Protein AF-A0A958PQS9-F1 (afdb_monomer_lite)

Structure (mmCIF, N/CA/C/O backbone):
data_AF-A0A958PQS9-F1
#
_entry.id   AF-A0A958PQS9-F1
#
loop_
_atom_site.group_PDB
_atom_site.id
_atom_site.type_symbol
_atom_site.label_atom_id
_atom_site.label_alt_id
_atom_site.label_comp_id
_atom_site.label_asym_id
_atom_site.label_entity_id
_atom_site.label_seq_id
_atom_site.pdbx_PDB_ins_code
_atom_site.Cartn_x
_atom_site.Cartn_y
_atom_site.Cartn_z
_atom_site.occupancy
_atom_site.B_iso_or_equiv
_atom_site.auth_seq_id
_atom_site.auth_c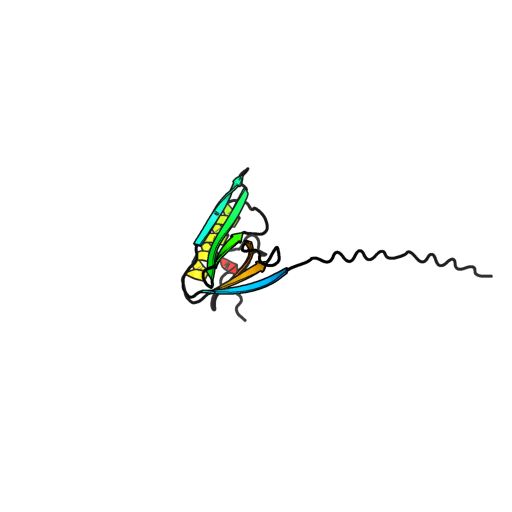omp_id
_atom_site.auth_asym_id
_atom_site.auth_atom_id
_atom_site.pdbx_PDB_model_num
ATOM 1 N N . MET A 1 1 ? 45.100 53.240 1.417 1.00 41.62 1 MET A N 1
ATOM 2 C CA . MET A 1 1 ? 43.710 53.388 0.930 1.00 41.62 1 MET A CA 1
ATOM 3 C C . MET A 1 1 ? 43.207 52.003 0.549 1.00 41.62 1 MET A C 1
ATOM 5 O O . MET A 1 1 ? 43.802 51.384 -0.322 1.00 41.62 1 MET A O 1
ATOM 9 N N . LYS A 1 2 ? 42.235 51.459 1.291 1.00 36.97 2 LYS A N 1
ATOM 10 C CA . LYS A 1 2 ? 41.740 50.081 1.140 1.00 36.97 2 LYS A CA 1
ATOM 11 C C . LYS A 1 2 ? 40.441 50.108 0.329 1.00 36.97 2 LYS A C 1
ATOM 13 O O . LYS A 1 2 ? 39.460 50.663 0.806 1.00 36.97 2 LYS A O 1
ATOM 18 N N . ASN A 1 3 ? 40.444 49.517 -0.864 1.00 44.41 3 ASN A N 1
ATOM 19 C CA . ASN A 1 3 ? 39.251 49.356 -1.696 1.00 44.41 3 ASN A CA 1
ATOM 20 C C . ASN A 1 3 ? 38.746 47.916 -1.564 1.00 44.41 3 ASN A C 1
ATOM 22 O O . ASN A 1 3 ? 39.302 47.006 -2.174 1.00 44.41 3 ASN A O 1
ATOM 26 N N . TYR A 1 4 ? 37.698 47.710 -0.770 1.00 52.47 4 TYR A N 1
ATOM 27 C CA . TYR A 1 4 ? 36.979 46.440 -0.718 1.00 52.47 4 TYR A CA 1
ATOM 28 C C . TYR A 1 4 ? 35.869 46.469 -1.771 1.00 52.47 4 TYR A C 1
ATOM 30 O O . TYR A 1 4 ? 34.903 47.219 -1.647 1.00 52.47 4 TYR A O 1
ATOM 38 N N . ARG A 1 5 ? 36.013 45.669 -2.831 1.00 45.59 5 ARG A N 1
ATOM 39 C CA . ARG A 1 5 ? 34.916 45.367 -3.756 1.00 45.59 5 ARG A CA 1
ATOM 40 C C . ARG A 1 5 ? 34.082 44.248 -3.138 1.00 45.59 5 ARG A C 1
ATOM 42 O O . ARG A 1 5 ? 34.511 43.100 -3.127 1.00 45.59 5 ARG A O 1
ATOM 49 N N . ILE A 1 6 ? 32.913 44.591 -2.607 1.00 55.41 6 ILE A N 1
ATOM 50 C CA . ILE A 1 6 ? 31.894 43.617 -2.208 1.00 55.41 6 ILE A CA 1
ATOM 51 C C . ILE A 1 6 ? 31.165 43.205 -3.487 1.00 55.41 6 ILE A C 1
ATOM 53 O O . ILE A 1 6 ? 30.393 43.979 -4.047 1.00 55.41 6 ILE A O 1
ATOM 57 N N . ILE A 1 7 ? 31.445 41.998 -3.973 1.00 57.06 7 ILE A N 1
ATOM 58 C CA . ILE A 1 7 ? 30.607 41.339 -4.974 1.00 57.06 7 ILE A CA 1
ATOM 59 C C . ILE A 1 7 ? 29.484 40.666 -4.188 1.00 57.06 7 ILE A C 1
ATOM 61 O O . ILE A 1 7 ? 29.682 39.626 -3.563 1.00 57.06 7 ILE A O 1
ATOM 65 N N . LEU A 1 8 ? 28.319 41.309 -4.169 1.00 50.38 8 LEU A N 1
ATOM 66 C CA . LEU A 1 8 ? 27.079 40.724 -3.672 1.00 50.38 8 LEU A CA 1
ATOM 67 C C . LEU A 1 8 ? 26.616 39.698 -4.711 1.00 50.38 8 LEU A C 1
ATOM 69 O O . LEU A 1 8 ? 26.009 40.044 -5.724 1.00 50.38 8 LEU A O 1
ATOM 73 N N . LEU A 1 9 ? 26.977 38.434 -4.493 1.00 46.56 9 LEU A N 1
ATOM 74 C CA . LEU A 1 9 ? 26.450 37.329 -5.278 1.00 46.56 9 LEU A CA 1
ATOM 75 C C . LEU A 1 9 ? 24.985 37.138 -4.864 1.00 46.56 9 LEU A C 1
ATOM 77 O O . LEU A 1 9 ? 24.696 36.735 -3.738 1.00 46.56 9 LEU A O 1
ATOM 81 N N . PHE A 1 10 ? 24.065 37.484 -5.762 1.00 45.53 10 PHE A N 1
ATOM 82 C CA . PHE A 1 10 ? 22.642 37.206 -5.611 1.00 45.53 10 PHE A CA 1
ATOM 83 C C . PHE A 1 10 ? 22.440 35.691 -5.465 1.00 45.53 10 PHE A C 1
ATOM 85 O O . PHE A 1 10 ? 22.547 34.940 -6.433 1.00 45.53 10 PHE A O 1
ATOM 92 N N . LEU A 1 11 ? 22.147 35.245 -4.244 1.00 46.16 11 LEU A N 1
ATOM 93 C CA . LEU A 1 11 ? 21.606 33.919 -3.970 1.00 46.16 11 LEU A CA 1
ATOM 94 C C . LEU A 1 11 ? 20.186 33.869 -4.546 1.00 46.16 11 LEU A C 1
ATOM 96 O O . LEU A 1 11 ? 19.220 34.253 -3.890 1.00 46.16 11 LEU A O 1
ATOM 100 N N . PHE A 1 12 ? 20.064 33.413 -5.792 1.00 51.34 12 PHE A N 1
ATOM 101 C CA . PHE A 1 12 ? 18.800 32.925 -6.335 1.00 51.34 12 PHE A CA 1
ATOM 102 C C . PHE A 1 12 ? 18.413 31.663 -5.556 1.00 51.34 12 PHE A C 1
ATOM 104 O O . PHE A 1 12 ? 18.764 30.542 -5.922 1.00 51.34 12 PHE A O 1
ATOM 111 N N . VAL A 1 13 ? 17.709 31.855 -4.442 1.00 52.75 13 VAL A N 1
ATOM 112 C CA . VAL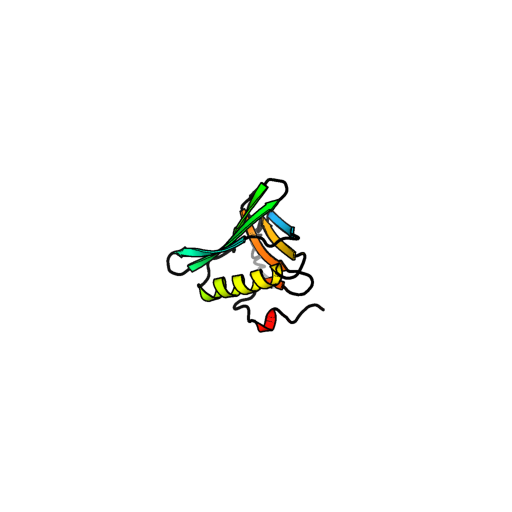 A 1 13 ? 16.975 30.789 -3.764 1.00 52.75 13 VAL A CA 1
ATOM 113 C C . VAL A 1 13 ? 15.780 30.470 -4.655 1.00 52.75 13 VAL A C 1
ATOM 115 O O . VAL A 1 13 ? 14.7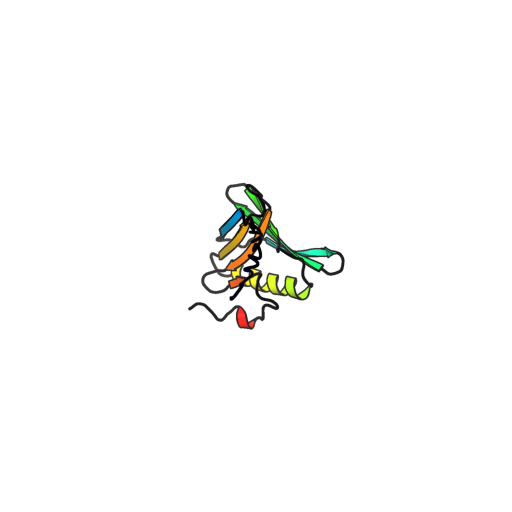23 31.090 -4.558 1.00 52.75 13 VAL A O 1
ATOM 118 N N . PHE A 1 14 ? 15.966 29.534 -5.584 1.00 49.41 14 PHE A N 1
ATOM 119 C CA . PHE A 1 14 ? 14.845 28.870 -6.234 1.00 49.41 14 PHE A CA 1
ATOM 120 C C . PHE A 1 14 ? 14.128 28.042 -5.167 1.00 49.41 14 PHE A C 1
ATOM 122 O O . PHE A 1 14 ? 14.487 26.899 -4.891 1.00 49.41 14 PHE A O 1
ATOM 129 N N . SER A 1 15 ? 13.124 28.647 -4.537 1.00 42.19 15 SER A N 1
ATOM 130 C CA . SER A 1 15 ? 12.136 27.946 -3.728 1.00 42.19 15 SER A CA 1
ATOM 131 C C . SER A 1 15 ? 11.328 27.039 -4.653 1.00 42.19 15 SER A C 1
ATOM 133 O O . SER A 1 15 ? 10.308 27.451 -5.204 1.00 42.19 15 SER A O 1
ATOM 135 N N . ILE A 1 16 ? 11.795 25.809 -4.866 1.00 56.78 16 ILE A N 1
ATOM 136 C CA . ILE A 1 16 ? 10.974 24.760 -5.468 1.00 56.78 16 ILE A CA 1
ATOM 137 C C . ILE A 1 16 ? 9.883 24.447 -4.441 1.00 56.78 16 ILE A C 1
ATOM 139 O O . ILE A 1 16 ? 10.112 23.732 -3.467 1.00 56.78 16 ILE A O 1
ATOM 143 N N . GLN A 1 17 ? 8.707 25.046 -4.619 1.00 46.31 17 GLN A N 1
ATOM 144 C CA . GLN A 1 17 ? 7.507 24.671 -3.882 1.00 46.31 17 GLN A CA 1
ATOM 145 C C . GLN A 1 17 ? 7.103 23.270 -4.349 1.00 46.31 17 GLN A C 1
ATOM 147 O O . GLN A 1 17 ? 6.488 23.099 -5.399 1.00 46.31 17 GLN A O 1
ATOM 152 N N . ALA A 1 18 ? 7.501 22.251 -3.589 1.00 46.78 18 ALA A N 1
ATOM 153 C CA . ALA A 1 18 ? 6.921 20.924 -3.705 1.00 46.78 18 ALA A CA 1
ATOM 154 C C . ALA A 1 18 ? 5.473 21.018 -3.207 1.00 46.78 18 ALA A C 1
ATOM 156 O O . ALA A 1 18 ? 5.220 21.085 -2.006 1.00 46.78 18 ALA A O 1
ATOM 157 N N . ASN A 1 19 ? 4.526 21.090 -4.141 1.00 41.88 19 ASN A N 1
ATOM 158 C CA . ASN A 1 19 ? 3.099 21.039 -3.845 1.00 41.88 19 ASN A CA 1
ATOM 159 C C . ASN A 1 19 ? 2.721 19.604 -3.449 1.00 41.88 19 ASN A C 1
ATOM 161 O O . ASN A 1 19 ? 2.157 18.872 -4.253 1.00 41.88 19 ASN A O 1
ATOM 165 N N . ALA A 1 20 ? 3.052 19.189 -2.226 1.00 46.53 20 ALA A N 1
ATOM 166 C CA . ALA A 1 20 ? 2.401 18.035 -1.617 1.00 46.53 20 ALA A CA 1
ATOM 167 C C . ALA A 1 20 ? 0.959 18.454 -1.297 1.00 46.53 20 ALA A C 1
ATOM 169 O O . ALA A 1 20 ? 0.732 19.315 -0.446 1.00 46.53 20 ALA A O 1
ATOM 170 N N . VAL A 1 21 ? -0.018 17.902 -2.022 1.00 58.41 21 VAL A N 1
ATOM 171 C CA . VAL A 1 21 ? -1.434 18.313 -1.932 1.00 58.41 21 VAL A CA 1
ATOM 172 C C . VAL A 1 21 ? -2.116 17.782 -0.654 1.00 58.41 21 VAL A C 1
ATOM 174 O O . VAL A 1 21 ? -3.243 18.161 -0.340 1.00 58.41 21 VAL A O 1
ATOM 177 N N . GLY A 1 22 ? -1.400 17.013 0.166 1.00 78.25 22 GLY A N 1
ATOM 178 C CA . GLY A 1 22 ? -1.779 16.660 1.533 1.00 78.25 22 GLY A CA 1
ATOM 179 C C . GLY A 1 22 ? -1.607 15.171 1.801 1.00 78.25 22 GLY A C 1
ATOM 180 O O . GLY A 1 22 ? -1.841 14.343 0.920 1.00 78.25 22 GLY A O 1
ATOM 181 N N . VAL A 1 23 ? -1.197 14.847 3.026 1.00 87.75 23 VAL A N 1
ATOM 182 C CA . VAL A 1 23 ? -1.144 13.477 3.548 1.00 87.75 23 VAL A CA 1
ATOM 183 C C . VAL A 1 23 ? -2.469 13.181 4.249 1.00 87.75 23 VAL A C 1
ATOM 185 O O . VAL A 1 23 ? -2.964 14.019 5.005 1.00 87.75 23 VAL A O 1
ATOM 188 N N . ILE A 1 24 ? -3.064 12.026 3.961 1.00 90.56 24 ILE A N 1
ATOM 189 C CA . ILE A 1 24 ? -4.363 11.601 4.488 1.00 90.56 24 ILE A CA 1
ATOM 190 C C . ILE A 1 24 ? -4.245 10.180 5.031 1.00 90.56 24 ILE A C 1
ATOM 192 O O . ILE A 1 24 ? -3.678 9.312 4.367 1.00 90.56 24 ILE A O 1
ATOM 196 N N . ASP A 1 25 ? -4.869 9.942 6.183 1.00 94.06 25 ASP A N 1
ATOM 197 C CA . ASP A 1 25 ? -5.044 8.612 6.758 1.00 94.06 25 ASP A CA 1
ATOM 198 C C . ASP A 1 25 ? -6.450 8.066 6.494 1.00 94.06 25 ASP A C 1
ATOM 200 O O . ASP A 1 25 ? -7.463 8.713 6.780 1.00 94.06 25 ASP A O 1
ATOM 204 N N . TYR A 1 26 ? -6.512 6.836 5.989 1.00 94.19 26 TYR A N 1
ATOM 205 C CA . TYR A 1 26 ? -7.740 6.055 5.872 1.00 94.19 26 TYR A CA 1
ATOM 206 C C . TYR A 1 26 ? -7.639 4.816 6.750 1.00 94.19 26 TYR A C 1
ATOM 208 O O . TYR A 1 26 ? -6.745 3.999 6.551 1.00 94.19 26 TYR A O 1
ATOM 216 N N . CYS A 1 27 ? -8.568 4.656 7.690 1.00 94.88 27 CYS A N 1
ATOM 217 C CA . CYS A 1 27 ? -8.593 3.508 8.592 1.00 94.88 27 CYS A CA 1
ATOM 218 C C . CYS A 1 27 ? -9.741 2.557 8.254 1.00 94.88 27 CYS A C 1
ATOM 220 O O . CYS A 1 27 ? -10.854 2.983 7.936 1.00 94.88 27 CYS A O 1
ATOM 222 N N . PHE A 1 28 ? -9.456 1.263 8.338 1.00 94.88 28 PHE A N 1
ATOM 223 C CA . PHE A 1 28 ? -10.336 0.185 7.920 1.00 94.88 28 PHE A CA 1
ATOM 224 C C . PHE A 1 28 ? -10.374 -0.903 8.982 1.00 94.88 28 PHE A C 1
ATOM 226 O O . PHE A 1 28 ? -9.363 -1.215 9.603 1.00 94.88 28 PHE A O 1
ATOM 233 N N . ASN A 1 29 ? -11.537 -1.533 9.109 1.00 92.69 29 ASN A N 1
ATOM 234 C CA . ASN A 1 29 ? -11.755 -2.721 9.936 1.00 92.69 29 ASN A CA 1
ATOM 235 C C . ASN A 1 29 ? -11.840 -4.013 9.105 1.00 92.69 29 ASN A C 1
ATOM 237 O O . ASN A 1 29 ? -12.217 -5.073 9.606 1.00 92.69 29 ASN A O 1
ATOM 241 N N . LYS A 1 30 ? -11.550 -3.919 7.801 1.00 90.25 30 LYS A N 1
ATOM 242 C CA . LYS A 1 30 ? -11.520 -5.041 6.862 1.00 90.25 30 LYS A CA 1
ATOM 243 C C . LYS A 1 30 ? -10.348 -4.871 5.899 1.00 90.25 30 LYS A C 1
ATOM 245 O O . LYS A 1 30 ? -10.126 -3.746 5.448 1.00 90.25 30 LYS A O 1
ATOM 250 N N . PRO A 1 31 ? -9.632 -5.957 5.553 1.00 91.69 31 PRO A N 1
ATOM 251 C CA . PRO A 1 31 ? -8.550 -5.904 4.580 1.00 91.69 31 PRO A CA 1
ATOM 252 C C . PRO A 1 31 ? -9.014 -5.306 3.254 1.00 91.69 31 PRO A C 1
ATOM 254 O O . PRO A 1 31 ? -10.107 -5.618 2.776 1.00 91.69 31 PRO A O 1
ATOM 257 N N . ILE A 1 32 ? -8.153 -4.491 2.651 1.00 92.69 32 ILE A N 1
ATOM 258 C CA . ILE A 1 32 ? -8.349 -3.998 1.292 1.00 92.69 32 ILE A CA 1
ATOM 259 C C . ILE A 1 32 ? -7.419 -4.730 0.330 1.00 92.69 32 ILE A C 1
ATOM 261 O O . ILE A 1 32 ? -6.518 -5.471 0.731 1.00 92.69 32 ILE A O 1
ATOM 265 N N . HIS A 1 33 ? -7.665 -4.541 -0.957 1.00 92.31 33 HIS A N 1
ATOM 266 C CA . HIS A 1 33 ? -6.927 -5.238 -1.989 1.00 92.31 33 HIS A CA 1
ATOM 267 C C . HIS A 1 33 ? -5.651 -4.477 -2.368 1.00 92.31 33 HIS A C 1
ATOM 269 O O . HIS A 1 33 ? -5.704 -3.277 -2.642 1.00 92.31 33 HIS A O 1
ATOM 275 N N . PHE A 1 34 ? -4.539 -5.211 -2.396 1.00 94.75 34 PHE A N 1
ATOM 276 C CA . PHE A 1 34 ? -3.242 -4.798 -2.921 1.00 94.75 34 PHE A CA 1
ATOM 277 C C . PHE A 1 34 ? -2.673 -5.920 -3.785 1.00 94.75 34 PHE A C 1
ATOM 279 O O . PHE A 1 34 ? -2.808 -7.087 -3.405 1.00 94.75 34 PHE A O 1
ATOM 286 N N . ASP A 1 35 ? -1.986 -5.551 -4.861 1.00 95.69 35 ASP A N 1
ATOM 287 C CA . ASP A 1 35 ? -1.334 -6.442 -5.814 1.00 95.69 35 ASP A CA 1
ATOM 288 C C . ASP A 1 35 ? -0.004 -5.863 -6.311 1.00 95.69 35 ASP A C 1
ATOM 290 O O . ASP A 1 35 ? 0.250 -4.658 -6.258 1.00 95.69 35 ASP A O 1
ATOM 294 N N . CYS A 1 36 ? 0.836 -6.759 -6.824 1.00 94.44 36 CYS A N 1
ATOM 295 C CA . CYS A 1 36 ? 2.022 -6.406 -7.590 1.00 94.44 36 CYS A CA 1
ATOM 296 C C . CYS A 1 36 ? 1.705 -6.471 -9.078 1.00 94.44 36 CYS A C 1
ATOM 298 O O . CYS A 1 36 ? 1.447 -7.548 -9.612 1.00 94.44 36 CYS A O 1
ATOM 300 N N . VAL A 1 37 ? 1.733 -5.319 -9.740 1.00 94.56 37 VAL A N 1
ATOM 301 C CA . VAL A 1 37 ? 1.357 -5.168 -11.148 1.00 94.56 37 VAL A CA 1
ATOM 302 C C . VAL A 1 37 ? 2.606 -4.888 -11.975 1.00 94.56 37 VAL A C 1
ATOM 304 O O . VAL A 1 37 ? 3.313 -3.922 -11.701 1.00 94.56 37 VAL A O 1
ATOM 307 N N . ASP A 1 38 ? 2.886 -5.712 -12.987 1.00 93.06 38 ASP A N 1
ATOM 308 C CA . ASP A 1 38 ? 3.992 -5.482 -13.928 1.00 93.06 38 ASP A CA 1
ATOM 309 C C . ASP A 1 38 ? 3.704 -4.244 -14.802 1.00 93.06 38 ASP A C 1
ATOM 311 O O . ASP A 1 38 ? 2.696 -4.183 -15.508 1.00 93.06 38 ASP A O 1
ATOM 315 N N . GLN A 1 39 ? 4.594 -3.252 -14.731 1.00 83.50 39 GLN A N 1
ATOM 316 C CA . GLN A 1 39 ? 4.537 -1.969 -15.441 1.00 83.50 39 GLN A CA 1
ATOM 317 C C . GLN A 1 39 ? 5.470 -1.928 -16.667 1.00 83.50 39 GLN A C 1
ATOM 319 O O . GLN A 1 39 ? 5.651 -0.856 -17.241 1.00 83.50 39 GLN A O 1
ATOM 324 N N . MET A 1 40 ? 6.028 -3.077 -17.085 1.00 80.69 40 MET A N 1
ATOM 325 C CA . MET A 1 40 ? 7.001 -3.315 -18.168 1.00 80.69 40 MET A CA 1
ATOM 326 C C . MET A 1 40 ? 8.470 -3.419 -17.715 1.00 80.69 40 MET A C 1
ATOM 328 O O . MET A 1 40 ? 8.956 -2.712 -16.828 1.00 80.69 40 MET A O 1
ATOM 332 N N . ASN A 1 41 ? 9.220 -4.275 -18.423 1.00 83.00 41 ASN A N 1
ATOM 333 C CA . ASN A 1 41 ? 10.655 -4.537 -18.237 1.00 83.00 41 ASN A CA 1
ATOM 334 C C . ASN A 1 41 ? 11.027 -5.089 -16.849 1.00 83.00 41 ASN A C 1
ATOM 336 O O . ASN A 1 41 ? 12.102 -4.781 -16.334 1.00 83.00 41 ASN A O 1
ATOM 340 N N . GLY A 1 42 ? 10.148 -5.893 -16.241 1.00 81.81 42 GLY A N 1
ATOM 341 C CA . GLY A 1 42 ? 10.391 -6.481 -14.919 1.00 81.81 42 GLY A CA 1
ATOM 342 C C . GLY A 1 42 ? 10.328 -5.465 -13.777 1.00 81.81 42 GLY A C 1
ATOM 343 O O . GLY A 1 42 ? 10.822 -5.745 -12.684 1.00 81.81 42 GLY A O 1
ATOM 344 N N . ASN A 1 43 ? 9.738 -4.292 -14.027 1.00 90.75 43 ASN A N 1
ATOM 345 C CA . ASN A 1 43 ? 9.423 -3.319 -12.994 1.00 90.75 43 ASN A CA 1
ATOM 346 C C . ASN A 1 43 ? 7.961 -3.469 -12.584 1.00 90.75 43 ASN A C 1
ATOM 348 O O . ASN A 1 43 ? 7.067 -3.489 -13.422 1.00 90.75 43 ASN A O 1
ATOM 352 N N . TYR A 1 44 ? 7.725 -3.512 -11.284 1.00 92.88 44 TYR A N 1
ATOM 353 C CA . TYR A 1 44 ? 6.426 -3.725 -10.677 1.00 92.88 44 TYR A CA 1
ATOM 354 C C . TYR A 1 44 ? 5.977 -2.467 -9.941 1.00 92.88 44 TYR A C 1
ATOM 356 O O . TYR A 1 44 ? 6.790 -1.766 -9.333 1.00 92.88 44 TYR A O 1
ATOM 364 N N . SER A 1 45 ? 4.676 -2.205 -9.962 1.00 92.06 45 SER A N 1
ATOM 365 C CA . SER A 1 45 ? 4.014 -1.271 -9.058 1.00 92.06 45 SER A CA 1
ATOM 366 C C . SER A 1 45 ? 3.292 -2.039 -7.960 1.00 92.06 45 SER A C 1
ATOM 368 O O . 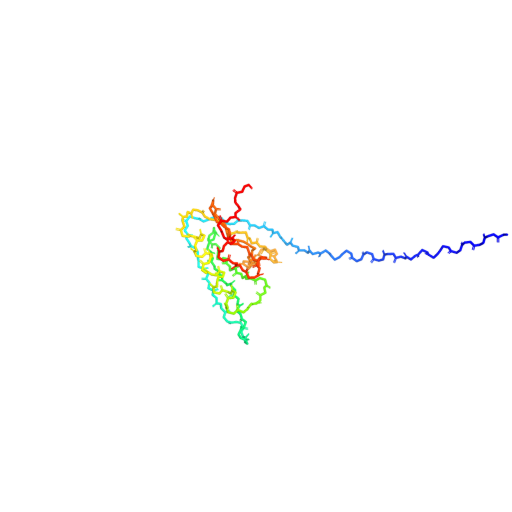SER A 1 45 ? 2.755 -3.121 -8.199 1.00 92.06 45 SER A O 1
ATOM 370 N N . LEU A 1 46 ? 3.279 -1.464 -6.761 1.00 94.44 46 LEU A N 1
ATOM 371 C CA . LEU A 1 46 ? 2.413 -1.903 -5.677 1.00 94.44 46 LEU A CA 1
ATOM 372 C C . LEU A 1 46 ? 1.118 -1.097 -5.767 1.00 94.44 46 LEU A C 1
ATOM 374 O O . LEU A 1 46 ? 1.085 0.069 -5.366 1.00 94.44 46 LEU A O 1
ATOM 378 N N . ASP A 1 47 ? 0.076 -1.730 -6.290 1.00 95.56 47 ASP A N 1
ATOM 379 C CA . ASP A 1 47 ? -1.206 -1.092 -6.567 1.00 95.56 47 ASP A CA 1
ATOM 380 C C . ASP A 1 47 ? -2.283 -1.638 -5.636 1.00 95.56 47 ASP A C 1
ATOM 382 O O . ASP A 1 47 ? -2.241 -2.790 -5.213 1.00 95.56 47 ASP A O 1
ATOM 386 N N . GLY A 1 48 ? -3.272 -0.816 -5.306 1.00 95.56 48 GLY A N 1
ATOM 387 C CA . GLY A 1 48 ? -4.395 -1.214 -4.472 1.00 95.56 48 GLY A CA 1
ATOM 388 C C . GLY A 1 48 ? -5.627 -0.359 -4.703 1.00 95.56 48 GLY A C 1
ATOM 389 O O . GLY A 1 48 ? -5.599 0.650 -5.412 1.00 95.56 48 GLY A O 1
ATOM 390 N N . SER A 1 49 ? -6.745 -0.758 -4.104 1.00 95.62 49 SER A N 1
ATOM 391 C CA . SER A 1 49 ? -7.971 0.039 -4.162 1.00 95.62 49 SER A CA 1
ATOM 392 C C . SER A 1 49 ? -8.879 -0.193 -2.964 1.00 95.62 49 SER A C 1
ATOM 394 O O . SER A 1 49 ? -8.884 -1.264 -2.352 1.00 95.62 49 SER A O 1
ATOM 396 N N . PHE A 1 50 ? -9.656 0.834 -2.625 1.00 94.81 50 PHE A N 1
ATOM 397 C CA . PHE A 1 50 ? -10.636 0.778 -1.547 1.00 94.81 50 PHE A CA 1
ATOM 398 C C . PHE A 1 50 ? -11.795 1.744 -1.791 1.00 94.81 50 PHE A C 1
ATOM 400 O O . PHE A 1 50 ? -11.665 2.735 -2.511 1.00 94.81 50 PHE A O 1
ATOM 407 N N . PHE A 1 51 ? -12.929 1.472 -1.147 1.00 92.56 51 PHE A N 1
ATOM 408 C CA . PHE A 1 51 ? -14.063 2.390 -1.105 1.00 92.56 51 PHE A CA 1
ATOM 409 C C . PHE A 1 51 ? -14.050 3.204 0.189 1.00 92.56 51 PHE A C 1
ATOM 411 O O . PHE A 1 51 ? -13.886 2.653 1.276 1.00 92.56 51 PHE A O 1
ATOM 418 N N . SER A 1 52 ? -14.279 4.511 0.078 1.00 89.69 52 SER A N 1
ATOM 419 C CA . SER A 1 52 ? -14.555 5.393 1.213 1.00 89.69 52 SER A CA 1
ATOM 420 C C . SER A 1 52 ? -15.662 6.366 0.832 1.00 89.69 52 SER A C 1
ATOM 422 O O . SER A 1 52 ? -15.557 7.044 -0.187 1.00 89.69 52 SER A O 1
ATOM 424 N N . ARG A 1 53 ? -16.740 6.415 1.629 1.00 89.31 53 ARG A N 1
ATOM 425 C CA . ARG A 1 53 ? -17.926 7.262 1.376 1.00 89.31 53 ARG A CA 1
ATOM 426 C C . ARG A 1 53 ? -18.447 7.139 -0.068 1.00 89.31 53 ARG A C 1
ATOM 428 O O . ARG A 1 53 ? -18.633 8.144 -0.745 1.00 89.31 53 ARG A O 1
ATOM 435 N N . ASP A 1 54 ? -18.599 5.903 -0.546 1.00 91.19 54 ASP A N 1
ATOM 436 C CA . ASP A 1 54 ? -19.051 5.562 -1.909 1.00 91.19 54 ASP A CA 1
ATOM 437 C C . ASP A 1 54 ? -18.136 6.037 -3.055 1.00 91.19 54 ASP A C 1
ATOM 439 O O . ASP A 1 54 ? -18.504 5.992 -4.229 1.00 91.19 54 ASP A O 1
ATOM 443 N N . ILE A 1 55 ? -16.906 6.448 -2.741 1.00 91.44 55 ILE A N 1
ATOM 444 C CA . ILE A 1 55 ? -15.884 6.810 -3.722 1.00 91.44 55 ILE A CA 1
ATOM 445 C C . ILE A 1 55 ? -14.840 5.696 -3.772 1.00 91.44 55 ILE A C 1
ATOM 447 O O . ILE A 1 55 ? -14.258 5.334 -2.749 1.00 91.44 55 ILE A O 1
ATOM 451 N N . LEU A 1 56 ? -14.593 5.167 -4.973 1.00 94.25 56 LEU A N 1
ATOM 452 C CA . LEU A 1 56 ? -13.473 4.266 -5.240 1.00 94.25 56 LEU A CA 1
ATOM 453 C C . LEU A 1 56 ? -12.179 5.076 -5.353 1.00 94.25 56 LEU A C 1
ATOM 455 O O . LEU A 1 56 ? -12.059 5.931 -6.235 1.00 94.25 56 LEU A O 1
ATOM 459 N N . TYR A 1 57 ? -11.224 4.769 -4.484 1.00 94.25 57 TYR A N 1
ATOM 460 C CA . TYR A 1 57 ? -9.860 5.273 -4.536 1.00 94.25 57 TYR A CA 1
ATOM 461 C C . TYR A 1 57 ? -8.929 4.188 -5.067 1.00 94.25 57 TYR A C 1
ATOM 463 O O . TYR A 1 57 ? -9.052 3.015 -4.710 1.00 94.25 57 TYR A O 1
ATOM 471 N N . THR A 1 58 ? -7.980 4.598 -5.899 1.00 95.44 58 THR A N 1
ATOM 472 C CA . THR A 1 58 ? -6.857 3.767 -6.342 1.00 95.44 58 THR A CA 1
ATOM 473 C C . THR A 1 58 ? -5.599 4.255 -5.651 1.00 95.44 58 THR A C 1
ATOM 475 O O . THR A 1 58 ? -5.357 5.461 -5.609 1.00 95.44 58 THR A O 1
ATOM 478 N N . ILE A 1 59 ? -4.798 3.334 -5.145 1.00 94.50 59 ILE A N 1
ATOM 479 C CA . ILE A 1 59 ? -3.518 3.624 -4.520 1.00 94.50 59 ILE A CA 1
ATOM 480 C C . ILE A 1 59 ? -2.414 3.012 -5.379 1.00 94.50 59 ILE A C 1
ATOM 482 O O . ILE A 1 59 ? -2.566 1.883 -5.837 1.00 94.50 59 ILE A O 1
ATOM 486 N N . SER A 1 60 ? -1.310 3.727 -5.556 1.00 92.88 60 SER A N 1
ATOM 487 C CA . SER A 1 60 ? -0.087 3.212 -6.170 1.00 92.88 60 SER A CA 1
ATOM 488 C C . SER A 1 60 ? 1.143 3.604 -5.353 1.00 92.88 60 SER A C 1
ATOM 490 O O . SER A 1 60 ? 1.146 4.568 -4.581 1.00 92.88 60 SER A O 1
ATOM 492 N N . ALA A 1 61 ? 2.220 2.850 -5.514 1.00 90.12 61 ALA A N 1
ATOM 493 C CA . ALA A 1 61 ? 3.545 3.283 -5.105 1.00 90.12 61 ALA A CA 1
ATOM 494 C C . ALA A 1 61 ? 4.049 4.441 -5.989 1.00 90.12 61 ALA A C 1
ATOM 496 O O . ALA A 1 61 ? 3.803 4.480 -7.190 1.00 90.12 61 ALA A O 1
ATOM 497 N N . ARG A 1 62 ? 4.842 5.362 -5.419 1.00 86.38 62 ARG A N 1
ATOM 498 C CA . ARG A 1 62 ? 5.355 6.533 -6.163 1.00 86.38 62 ARG A CA 1
ATOM 499 C C . ARG A 1 62 ? 6.284 6.160 -7.328 1.00 86.38 62 ARG A C 1
ATOM 501 O O . ARG A 1 62 ? 6.502 6.965 -8.232 1.00 86.38 62 ARG A O 1
ATOM 508 N N . ARG A 1 63 ? 6.932 4.997 -7.261 1.00 85.00 63 ARG A N 1
ATOM 509 C CA . ARG A 1 63 ? 7.905 4.517 -8.248 1.00 85.00 63 ARG A CA 1
ATOM 510 C C . ARG A 1 63 ? 7.702 3.026 -8.472 1.00 85.00 63 ARG A C 1
ATOM 512 O O . ARG A 1 63 ? 7.196 2.339 -7.592 1.00 85.00 63 ARG A O 1
ATOM 519 N N . ALA A 1 64 ? 8.141 2.549 -9.630 1.00 87.25 64 ALA A N 1
ATOM 520 C CA . ALA A 1 64 ? 8.228 1.123 -9.892 1.00 87.25 64 ALA A CA 1
ATOM 521 C C . ALA A 1 64 ? 9.476 0.520 -9.219 1.00 87.25 64 ALA A C 1
ATOM 523 O O . ALA A 1 64 ? 10.473 1.216 -8.991 1.00 87.25 64 ALA A O 1
ATOM 524 N N . PHE A 1 65 ? 9.418 -0.773 -8.914 1.00 89.38 65 PHE A N 1
ATOM 525 C CA . PHE A 1 65 ? 10.447 -1.520 -8.190 1.00 89.38 65 PHE A CA 1
ATOM 526 C C . PHE A 1 65 ? 10.693 -2.895 -8.810 1.00 89.38 65 PHE A C 1
ATOM 528 O O . PHE A 1 65 ? 9.928 -3.346 -9.652 1.00 89.38 65 PHE A O 1
ATOM 535 N N . GLY A 1 66 ? 11.737 -3.596 -8.364 1.00 91.06 66 GLY A N 1
ATOM 536 C CA . GLY A 1 66 ? 11.915 -5.006 -8.716 1.00 91.06 66 GLY A CA 1
ATOM 537 C C . GLY A 1 66 ? 10.826 -5.896 -8.102 1.00 91.06 66 GLY A C 1
ATOM 538 O O . GLY A 1 66 ? 10.255 -5.555 -7.061 1.00 91.06 66 GLY A O 1
ATOM 539 N N . GLN A 1 67 ? 10.584 -7.051 -8.726 1.00 91.06 67 GLN A N 1
ATOM 540 C CA . GLN A 1 67 ? 9.588 -8.040 -8.295 1.00 91.06 67 GLN A CA 1
ATOM 541 C C . GLN A 1 67 ? 9.701 -8.382 -6.804 1.00 91.06 67 GLN A C 1
ATOM 543 O O . GLN A 1 67 ? 8.730 -8.228 -6.067 1.00 91.06 67 GLN A O 1
ATOM 548 N N . ASP A 1 68 ? 10.904 -8.740 -6.345 1.00 90.06 68 ASP A N 1
ATOM 549 C CA . ASP A 1 68 ? 11.163 -9.139 -4.956 1.00 90.06 68 ASP A CA 1
ATOM 550 C C . ASP A 1 68 ? 10.751 -8.065 -3.945 1.00 90.06 68 ASP A C 1
ATOM 552 O O . ASP A 1 68 ? 10.204 -8.368 -2.884 1.00 90.06 68 ASP A O 1
ATOM 556 N N . TRP A 1 69 ? 10.997 -6.788 -4.263 1.00 90.56 69 TRP A N 1
ATOM 557 C CA . TRP A 1 69 ? 10.605 -5.685 -3.387 1.00 90.56 69 TRP A CA 1
ATOM 558 C C . TRP A 1 69 ? 9.085 -5.597 -3.281 1.00 90.56 69 TRP A C 1
ATOM 560 O O . TRP A 1 69 ? 8.553 -5.402 -2.184 1.00 90.56 69 TRP A O 1
ATOM 570 N N . CYS A 1 70 ? 8.395 -5.748 -4.412 1.00 91.56 70 CYS A N 1
ATOM 571 C CA . CYS A 1 70 ? 6.947 -5.661 -4.456 1.00 91.56 70 CYS A CA 1
ATOM 572 C C . CYS A 1 70 ? 6.304 -6.835 -3.712 1.00 91.56 70 CYS A C 1
ATOM 574 O O . CYS A 1 70 ? 5.490 -6.614 -2.816 1.00 91.56 70 CYS A O 1
ATOM 576 N N . GLU A 1 71 ? 6.702 -8.069 -4.025 1.00 92.19 71 GLU A N 1
ATOM 577 C CA . GLU A 1 71 ? 6.132 -9.272 -3.413 1.00 92.19 71 GLU A CA 1
ATOM 578 C C . GLU A 1 71 ? 6.373 -9.310 -1.903 1.00 92.19 71 GLU A C 1
ATOM 580 O O . GLU A 1 71 ? 5.450 -9.594 -1.135 1.00 92.19 71 GLU A O 1
ATOM 585 N N . ASN A 1 72 ? 7.579 -8.940 -1.461 1.00 91.38 72 ASN A N 1
ATOM 586 C CA . ASN A 1 72 ? 7.883 -8.835 -0.041 1.00 91.38 72 ASN A CA 1
ATOM 587 C C . ASN A 1 72 ? 7.028 -7.743 0.621 1.00 91.38 72 ASN A C 1
ATOM 589 O O . ASN A 1 72 ? 6.366 -8.008 1.617 1.00 91.38 72 ASN A O 1
ATOM 593 N N . SER A 1 73 ? 6.942 -6.540 0.043 1.00 92.12 73 SER A N 1
ATOM 594 C CA . SER A 1 73 ? 6.071 -5.473 0.568 1.00 92.12 73 SER A CA 1
ATOM 595 C C . SER A 1 73 ? 4.611 -5.916 0.673 1.00 92.12 73 SER A C 1
ATOM 597 O O . SER A 1 73 ? 3.955 -5.658 1.683 1.00 92.12 73 SER A O 1
ATOM 599 N N . LEU A 1 74 ? 4.117 -6.650 -0.325 1.00 93.69 74 LEU A N 1
ATOM 600 C CA . LEU A 1 74 ? 2.764 -7.188 -0.336 1.00 93.69 74 LEU A CA 1
ATOM 601 C C . LEU A 1 74 ? 2.535 -8.225 0.776 1.00 93.69 74 LEU A C 1
ATOM 603 O O . LEU A 1 74 ? 1.474 -8.216 1.403 1.00 93.69 74 LEU A O 1
ATOM 607 N N . GLU A 1 75 ? 3.508 -9.101 1.055 1.00 92.88 75 GLU A N 1
ATOM 608 C CA . GLU A 1 75 ? 3.454 -10.052 2.178 1.00 92.88 75 GLU A CA 1
ATOM 609 C C . GLU A 1 75 ? 3.305 -9.309 3.517 1.00 92.88 75 GLU A C 1
ATOM 611 O O . GLU A 1 75 ? 2.442 -9.651 4.333 1.00 92.88 75 GLU A O 1
ATOM 616 N N . ILE A 1 76 ? 4.090 -8.247 3.712 1.00 90.88 76 ILE A N 1
ATOM 617 C CA . ILE A 1 76 ? 4.086 -7.438 4.936 1.00 90.88 76 ILE A CA 1
ATOM 618 C C . ILE A 1 76 ? 2.761 -6.695 5.088 1.00 90.88 76 ILE A C 1
ATOM 620 O O . ILE A 1 76 ? 2.138 -6.756 6.146 1.00 90.88 76 ILE A O 1
ATOM 624 N N . ILE A 1 77 ? 2.288 -6.034 4.031 1.00 93.31 77 ILE A N 1
ATOM 625 C CA . ILE A 1 77 ? 1.006 -5.320 4.040 1.00 93.31 77 ILE A CA 1
ATOM 626 C C . ILE A 1 77 ? -0.135 -6.284 4.371 1.00 93.31 77 ILE A C 1
ATOM 628 O O . ILE A 1 77 ? -0.958 -5.998 5.241 1.00 93.31 77 ILE A O 1
ATOM 632 N N . LYS A 1 78 ? -0.152 -7.476 3.759 1.00 92.81 78 LYS A N 1
ATOM 633 C CA . LYS A 1 78 ? -1.123 -8.531 4.092 1.00 92.81 78 LYS A CA 1
ATOM 634 C C . LYS A 1 78 ? -1.035 -8.953 5.556 1.00 92.81 78 LYS A C 1
ATOM 636 O O . LYS A 1 78 ? -2.065 -9.261 6.147 1.00 92.81 78 LYS A O 1
ATOM 641 N N . HIS A 1 79 ? 0.155 -8.976 6.149 1.00 91.38 79 HIS A N 1
ATOM 642 C CA . HIS A 1 79 ? 0.318 -9.250 7.575 1.00 91.38 79 HIS A CA 1
ATOM 643 C C . HIS A 1 79 ? -0.264 -8.128 8.448 1.00 91.38 79 HIS A C 1
ATOM 645 O O . HIS A 1 79 ? -1.044 -8.421 9.351 1.00 91.38 79 HIS A O 1
ATOM 651 N N . VAL A 1 80 ? 0.023 -6.859 8.135 1.00 92.31 80 VAL A N 1
ATOM 652 C CA . VAL A 1 80 ? -0.531 -5.696 8.855 1.00 92.31 80 VAL A CA 1
ATOM 653 C C . VAL A 1 80 ? -2.066 -5.677 8.786 1.00 92.31 80 VAL A C 1
ATOM 655 O O . VAL A 1 80 ? -2.730 -5.418 9.785 1.00 92.31 80 VAL A O 1
ATOM 658 N N . MET A 1 81 ? -2.659 -6.021 7.641 1.00 93.44 81 MET A N 1
ATOM 659 C CA . MET A 1 81 ? -4.121 -6.030 7.477 1.00 93.44 81 MET A CA 1
ATOM 660 C C . MET A 1 81 ? -4.827 -7.233 8.128 1.00 93.44 81 MET A C 1
ATOM 662 O O . MET A 1 81 ? -6.047 -7.218 8.264 1.00 93.44 81 MET A O 1
ATOM 666 N N . LYS A 1 82 ? -4.106 -8.307 8.482 1.00 86.69 82 LYS A N 1
ATOM 667 C CA . LYS A 1 82 ? -4.715 -9.565 8.957 1.00 86.69 82 LYS A CA 1
ATOM 668 C C . LYS A 1 82 ? -5.250 -9.494 10.382 1.00 86.69 82 LYS A C 1
ATOM 670 O O . LYS A 1 82 ? -6.116 -10.298 10.720 1.00 86.69 82 LYS A O 1
ATOM 675 N N . SER A 1 83 ? -4.683 -8.638 11.229 1.00 64.44 83 SER A N 1
ATOM 676 C CA . SER A 1 83 ? -4.861 -8.789 12.672 1.00 64.44 83 SER A CA 1
ATOM 677 C C . SER A 1 83 ? -5.986 -7.951 13.266 1.00 64.44 83 SER A C 1
ATOM 679 O O . SER A 1 83 ? -6.651 -8.460 14.159 1.00 64.44 83 SER A O 1
ATOM 681 N N . GLU A 1 84 ? -6.200 -6.707 12.837 1.00 79.94 84 GLU A N 1
ATOM 682 C CA . GLU A 1 84 ? -7.074 -5.740 13.528 1.00 79.94 84 GLU A CA 1
ATOM 683 C C . GLU A 1 84 ? -7.466 -4.591 12.580 1.00 79.94 84 GLU A C 1
ATOM 685 O O . GLU A 1 84 ? -7.168 -4.635 11.382 1.00 79.94 84 GLU A O 1
ATOM 690 N N . ASP A 1 85 ? -8.091 -3.549 13.136 1.00 93.94 85 ASP A N 1
ATOM 691 C CA . ASP A 1 85 ? -8.172 -2.240 12.498 1.00 93.94 85 ASP A CA 1
ATOM 692 C C . ASP A 1 85 ? -6.767 -1.774 12.089 1.00 93.94 85 ASP A C 1
ATOM 694 O O . ASP A 1 85 ? -5.807 -1.837 12.864 1.00 93.94 85 ASP A O 1
ATOM 698 N N . PHE A 1 86 ? -6.645 -1.300 10.858 1.00 95.19 86 PHE A N 1
ATOM 699 C CA . PHE A 1 86 ? -5.401 -0.773 10.312 1.00 95.19 86 PHE A CA 1
ATOM 700 C C . PHE A 1 86 ? -5.679 0.531 9.577 1.00 95.19 86 PHE A C 1
ATOM 702 O O . PHE A 1 86 ? -6.812 0.815 9.188 1.00 95.19 86 PHE A O 1
ATOM 709 N N . CYS A 1 87 ? -4.634 1.315 9.361 1.00 95.44 87 CYS A N 1
ATOM 710 C CA . CYS A 1 87 ? -4.702 2.555 8.614 1.00 95.44 87 CYS A CA 1
ATOM 711 C C . CYS A 1 87 ? -3.701 2.549 7.460 1.00 95.44 87 CYS A C 1
ATOM 713 O O . CYS A 1 87 ? -2.660 1.886 7.497 1.00 95.44 87 CYS A O 1
ATOM 715 N N . ILE A 1 88 ? -4.051 3.296 6.423 1.00 94.81 88 ILE A N 1
ATOM 716 C CA . ILE A 1 88 ? -3.221 3.589 5.267 1.00 94.81 88 ILE A CA 1
ATOM 717 C C . ILE A 1 88 ? -2.988 5.086 5.265 1.00 94.81 88 ILE A C 1
ATOM 719 O O . ILE A 1 88 ? -3.945 5.850 5.136 1.00 94.81 88 ILE A O 1
ATOM 723 N N . GLU A 1 89 ? -1.725 5.474 5.346 1.00 94.44 89 GLU A N 1
ATOM 724 C CA . GLU A 1 89 ? -1.315 6.842 5.070 1.00 94.44 89 GLU A CA 1
ATOM 725 C C . GLU A 1 89 ? -0.983 6.947 3.582 1.00 94.44 89 GLU A C 1
ATOM 727 O O . GLU A 1 89 ? -0.167 6.177 3.050 1.00 94.44 89 GLU A O 1
ATOM 732 N N . ALA A 1 90 ? -1.599 7.909 2.905 1.00 93.56 90 ALA A N 1
ATOM 733 C CA . ALA A 1 90 ? -1.351 8.167 1.499 1.00 93.56 90 ALA A CA 1
ATOM 734 C C . ALA A 1 90 ? -1.319 9.667 1.188 1.00 93.56 90 ALA A C 1
ATOM 736 O O . ALA A 1 90 ? -1.949 10.486 1.855 1.00 93.56 90 ALA A O 1
ATOM 737 N N . GLU A 1 91 ? -0.591 10.028 0.141 1.00 91.50 91 GLU A N 1
ATOM 738 C CA . GLU A 1 91 ? -0.514 11.385 -0.379 1.00 91.50 91 GLU A CA 1
ATOM 739 C C . GLU A 1 91 ? -1.466 11.570 -1.562 1.00 91.50 91 GLU A C 1
ATOM 741 O O . GLU A 1 91 ? -1.559 10.735 -2.468 1.00 91.50 91 GLU A O 1
ATOM 746 N N . VAL A 1 92 ? -2.158 12.704 -1.572 1.00 86.94 92 VAL A N 1
ATOM 747 C CA . VAL A 1 92 ? -2.942 13.156 -2.718 1.00 86.94 92 VAL A CA 1
ATOM 748 C C . VAL A 1 92 ? -1.999 13.823 -3.719 1.00 86.94 92 VAL A C 1
ATOM 750 O O . VAL A 1 92 ? -1.324 14.787 -3.375 1.00 86.94 92 VAL A O 1
ATOM 753 N N . ILE A 1 93 ? -1.958 13.333 -4.960 1.00 76.44 93 ILE A N 1
ATOM 754 C CA . ILE A 1 93 ? -1.090 13.905 -6.010 1.00 76.44 93 ILE A CA 1
ATOM 755 C C . ILE A 1 93 ? -1.686 15.207 -6.567 1.00 76.44 93 ILE A C 1
ATOM 757 O O . ILE A 1 93 ? -0.975 16.178 -6.808 1.00 76.44 93 ILE A O 1
ATOM 761 N N . GLU A 1 94 ? -3.010 15.249 -6.734 1.00 78.56 94 GLU A N 1
ATOM 762 C CA . GLU A 1 94 ? -3.741 16.404 -7.258 1.00 78.56 94 GLU A CA 1
ATOM 763 C C . GLU A 1 94 ? -5.029 16.630 -6.471 1.00 78.56 94 GLU A C 1
ATOM 765 O O . GLU A 1 94 ? -5.667 15.688 -6.000 1.00 78.56 94 GLU A O 1
ATOM 770 N N . LYS A 1 95 ? -5.457 17.887 -6.334 1.00 70.12 95 LYS A N 1
ATOM 771 C CA . LYS A 1 95 ? -6.652 18.221 -5.551 1.00 70.12 95 LYS A CA 1
ATOM 772 C C . LYS A 1 95 ? -7.875 17.501 -6.135 1.00 70.12 95 LYS A C 1
ATOM 774 O O . LYS A 1 95 ? -8.162 17.643 -7.317 1.00 70.12 95 LYS A O 1
ATOM 779 N N . ASN A 1 96 ? -8.617 16.780 -5.290 1.00 73.00 96 ASN A N 1
ATOM 780 C CA . ASN A 1 96 ? -9.745 15.908 -5.664 1.00 73.00 96 ASN A CA 1
ATOM 781 C C . ASN A 1 96 ? -9.367 14.651 -6.474 1.00 73.00 96 ASN A C 1
ATOM 783 O O . ASN A 1 96 ? -10.254 13.990 -7.020 1.00 73.00 96 ASN A O 1
ATOM 787 N N . SER A 1 97 ? -8.082 14.297 -6.542 1.00 83.31 97 SER A N 1
ATOM 788 C CA . SER A 1 97 ? -7.647 13.036 -7.132 1.00 83.31 97 SER A CA 1
ATOM 789 C C . SER A 1 97 ? -8.191 11.856 -6.331 1.00 83.31 97 SER A C 1
ATOM 791 O O . SER A 1 97 ? -8.132 11.821 -5.101 1.00 83.31 97 SER A O 1
ATOM 793 N N . LYS A 1 98 ? -8.691 10.858 -7.059 1.00 89.75 98 LYS A N 1
ATOM 794 C CA . LYS A 1 98 ? -8.996 9.526 -6.519 1.00 89.75 98 LYS A CA 1
ATOM 795 C C . LYS A 1 98 ? -7.778 8.598 -6.576 1.00 89.75 98 LYS A C 1
ATOM 797 O O . LYS A 1 98 ? -7.840 7.481 -6.074 1.00 89.75 98 LYS A O 1
ATOM 802 N N . HIS A 1 99 ? -6.695 9.060 -7.199 1.00 91.94 99 HIS A N 1
ATOM 803 C CA . HIS A 1 99 ? -5.409 8.389 -7.257 1.00 91.94 99 HIS A CA 1
ATOM 804 C C . HIS A 1 99 ? -4.496 8.914 -6.149 1.00 91.94 99 HIS A C 1
ATOM 806 O O . HIS A 1 99 ? -4.215 10.116 -6.080 1.00 91.94 99 HIS A O 1
ATOM 812 N N . LEU A 1 100 ? -4.076 8.003 -5.280 1.00 93.12 100 LEU A N 1
ATOM 813 C CA . LEU A 1 100 ? -3.289 8.271 -4.088 1.00 93.12 100 LEU A CA 1
ATOM 814 C C . LEU A 1 100 ? -1.928 7.587 -4.203 1.00 93.12 100 LEU A C 1
ATOM 816 O O . LEU A 1 100 ? -1.825 6.495 -4.757 1.00 93.12 100 LEU A O 1
ATOM 820 N N . THR A 1 101 ? -0.897 8.201 -3.635 1.00 93.06 101 THR A N 1
ATOM 821 C CA . THR A 1 101 ? 0.414 7.569 -3.471 1.00 93.06 101 THR A CA 1
ATOM 822 C C . THR A 1 101 ? 0.536 6.990 -2.072 1.00 93.06 101 THR A C 1
ATOM 824 O O . THR A 1 101 ? 0.367 7.723 -1.102 1.00 93.06 101 THR A O 1
ATOM 827 N N . ILE A 1 102 ? 0.842 5.701 -1.937 1.00 92.88 102 ILE A N 1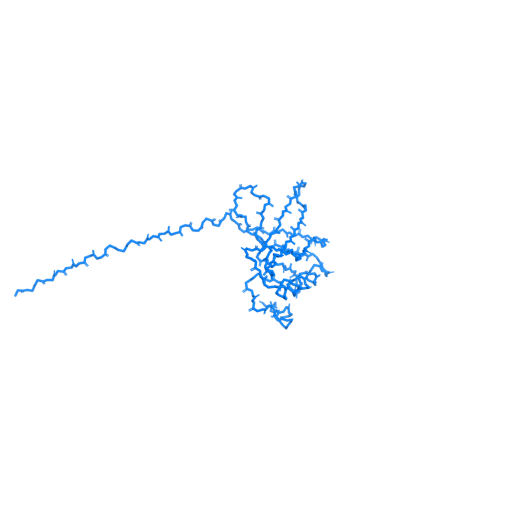
ATOM 828 C CA . ILE A 1 102 ? 0.989 5.088 -0.613 1.00 92.88 102 ILE A CA 1
ATOM 829 C C . ILE A 1 102 ? 2.284 5.509 0.076 1.00 92.88 102 ILE A C 1
ATOM 831 O O . ILE A 1 102 ? 3.361 5.444 -0.517 1.00 92.88 102 ILE A O 1
ATOM 835 N N . ASN A 1 103 ? 2.181 5.858 1.357 1.00 92.31 103 ASN A N 1
ATOM 836 C CA . ASN A 1 103 ? 3.336 6.091 2.219 1.00 92.31 103 ASN A CA 1
ATOM 837 C C . ASN A 1 103 ? 3.548 4.935 3.194 1.00 92.31 103 ASN A C 1
ATOM 839 O O . ASN A 1 103 ? 4.673 4.462 3.355 1.00 92.31 103 ASN A O 1
ATOM 843 N N . GLN A 1 104 ? 2.488 4.485 3.869 1.00 93.31 104 GLN A N 1
ATOM 844 C CA . GLN A 1 104 ? 2.578 3.417 4.863 1.00 93.31 104 GLN A CA 1
ATOM 845 C C . GLN A 1 104 ? 1.241 2.710 5.092 1.00 93.31 104 GLN A C 1
ATOM 847 O O . GLN A 1 104 ? 0.171 3.268 4.858 1.00 93.31 104 GLN A O 1
ATOM 852 N N . VAL A 1 105 ? 1.329 1.479 5.593 1.00 93.81 105 VAL A N 1
ATOM 853 C CA . VAL A 1 105 ? 0.209 0.691 6.116 1.00 93.81 105 VAL 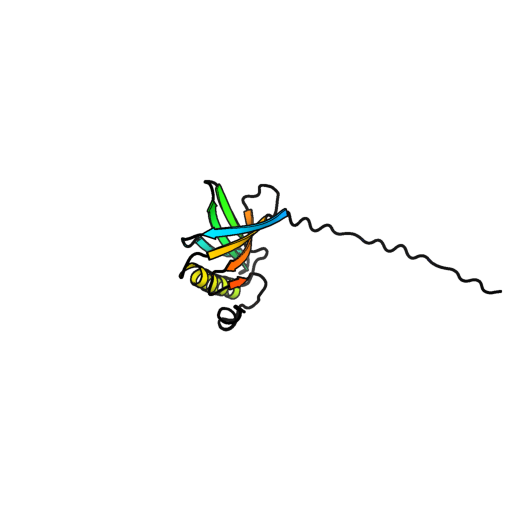A CA 1
ATOM 854 C C . VAL A 1 105 ? 0.586 0.282 7.528 1.00 93.81 105 VAL A C 1
ATOM 856 O O . VAL A 1 105 ? 1.648 -0.305 7.732 1.00 93.81 105 VAL A O 1
ATOM 859 N N . TYR A 1 106 ? -0.243 0.591 8.515 1.00 93.56 106 TYR A N 1
ATOM 860 C CA . TYR A 1 106 ? 0.097 0.341 9.913 1.00 93.56 106 TYR A CA 1
ATOM 861 C C . TYR A 1 106 ? -1.118 -0.044 10.747 1.00 93.56 106 TYR A C 1
ATOM 863 O O . TYR A 1 106 ? -2.250 0.311 10.437 1.00 93.56 106 TYR A O 1
ATOM 871 N N . ASN A 1 107 ? -0.864 -0.763 11.831 1.00 92.69 107 ASN A N 1
ATOM 872 C CA . ASN A 1 107 ? -1.827 -1.036 12.889 1.00 92.69 107 ASN A CA 1
ATOM 873 C C . ASN A 1 107 ? -1.143 -0.853 14.259 1.00 92.69 107 ASN A C 1
ATOM 875 O O . ASN A 1 107 ? -0.039 -0.314 14.350 1.00 92.69 107 ASN A O 1
ATOM 879 N N . SER A 1 108 ? -1.799 -1.300 15.328 1.00 90.06 108 SER A N 1
ATOM 880 C CA . SER A 1 108 ? -1.304 -1.238 16.711 1.00 90.06 108 SER A CA 1
ATOM 881 C C . SER A 1 108 ? -0.042 -2.075 16.993 1.00 90.06 108 SER A C 1
ATOM 883 O O . SER A 1 108 ? 0.546 -1.925 18.059 1.00 90.06 108 SER A O 1
ATOM 885 N N . LYS A 1 109 ? 0.352 -2.981 16.087 1.00 87.81 109 LYS A N 1
ATOM 886 C CA . LYS A 1 109 ? 1.367 -4.034 16.293 1.00 87.81 109 LYS A CA 1
ATOM 887 C C . LYS A 1 109 ? 2.472 -4.057 15.237 1.00 87.81 109 LYS A C 1
ATOM 889 O O . LYS A 1 109 ? 3.537 -4.605 15.494 1.00 87.81 109 LYS A O 1
ATOM 894 N N . ALA A 1 110 ? 2.214 -3.517 14.053 1.00 88.06 110 ALA A N 1
ATOM 895 C CA . ALA A 1 110 ? 3.090 -3.620 12.900 1.00 88.06 110 ALA A CA 1
ATOM 896 C C . ALA A 1 110 ? 2.914 -2.420 11.968 1.00 88.06 110 ALA A C 1
ATOM 898 O O . ALA A 1 110 ? 1.845 -1.807 11.882 1.00 88.06 110 ALA A O 1
ATOM 899 N N . ARG A 1 111 ? 3.974 -2.116 11.221 1.00 89.69 111 ARG A N 1
ATOM 900 C CA . ARG A 1 111 ? 4.003 -1.044 10.227 1.00 89.69 111 ARG A CA 1
ATOM 901 C C . ARG A 1 111 ? 4.819 -1.475 9.018 1.00 89.69 111 ARG A C 1
ATOM 903 O O . ARG A 1 111 ? 5.935 -1.963 9.147 1.00 89.69 111 ARG A O 1
ATOM 910 N N . TRP A 1 112 ? 4.268 -1.223 7.843 1.00 91.75 112 TRP A N 1
ATOM 911 C CA . TRP A 1 112 ? 4.984 -1.188 6.580 1.00 91.75 112 TRP A CA 1
ATOM 912 C C . TRP A 1 112 ? 5.090 0.259 6.109 1.00 91.75 112 TRP A C 1
ATOM 914 O O . TRP A 1 112 ? 4.130 1.017 6.224 1.00 91.75 112 TRP A O 1
ATOM 924 N N . THR A 1 113 ? 6.233 0.643 5.550 1.00 90.25 113 THR A N 1
ATOM 925 C CA . THR A 1 113 ? 6.451 1.976 4.980 1.00 90.25 113 THR A CA 1
ATOM 926 C C . THR A 1 113 ? 7.183 1.875 3.649 1.00 90.25 113 THR A C 1
ATOM 928 O O . THR A 1 113 ? 8.126 1.101 3.492 1.00 90.25 113 THR A O 1
ATOM 931 N N . TYR A 1 114 ? 6.766 2.721 2.713 1.00 82.00 114 TYR A N 1
ATOM 932 C CA . TYR A 1 114 ? 7.326 2.882 1.379 1.00 82.00 114 TYR A CA 1
ATOM 933 C C . TYR A 1 114 ? 8.826 3.234 1.384 1.00 82.00 114 TYR A C 1
ATOM 935 O O . TYR A 1 114 ? 9.547 2.902 0.446 1.00 82.00 114 TYR A O 1
ATOM 943 N N . PHE A 1 115 ? 9.320 3.910 2.428 1.00 72.56 115 PHE A N 1
ATOM 944 C CA . PHE A 1 115 ? 10.680 4.462 2.450 1.00 72.56 115 PHE A CA 1
ATOM 945 C C . PHE A 1 115 ? 11.766 3.472 2.897 1.00 72.56 115 PHE A C 1
ATOM 947 O O . PHE A 1 115 ? 12.947 3.816 2.842 1.00 72.56 115 PHE A O 1
ATOM 954 N N . ILE A 1 116 ? 11.408 2.255 3.318 1.00 65.06 116 ILE A N 1
ATOM 955 C CA . ILE A 1 116 ? 12.385 1.243 3.741 1.00 65.06 116 ILE A CA 1
ATOM 956 C C . ILE A 1 116 ? 12.655 0.277 2.581 1.00 65.06 116 ILE A C 1
ATOM 958 O O . ILE A 1 116 ? 11.746 -0.374 2.068 1.00 65.06 116 ILE A O 1
ATOM 962 N N . SER A 1 117 ? 13.925 0.167 2.168 1.00 54.69 117 SER A N 1
ATOM 963 C CA . SER A 1 117 ? 14.360 -0.779 1.135 1.00 54.69 117 SER A CA 1
ATOM 964 C C . SER A 1 117 ? 15.706 -1.449 1.465 1.00 54.69 117 SER A C 1
ATOM 966 O O . SER A 1 117 ? 16.665 -0.737 1.775 1.00 54.69 117 SER A O 1
ATOM 968 N N . PRO A 1 118 ? 15.813 -2.789 1.342 1.00 54.44 118 PRO A N 1
ATOM 969 C CA . PRO A 1 118 ? 14.700 -3.738 1.287 1.00 54.44 118 PRO A CA 1
ATOM 970 C C . PRO A 1 118 ? 14.061 -3.862 2.681 1.00 54.44 118 PRO A C 1
ATOM 972 O O . PRO A 1 118 ? 14.792 -3.876 3.676 1.00 54.44 118 PRO A O 1
ATOM 975 N N . PRO A 1 119 ? 12.728 -3.976 2.795 1.00 55.50 119 PRO A N 1
ATOM 976 C CA . PRO A 1 119 ? 12.111 -4.238 4.086 1.00 55.50 119 PRO A CA 1
ATOM 977 C C . PRO A 1 119 ? 12.537 -5.636 4.554 1.00 55.50 119 PRO A C 1
ATOM 979 O O . PRO A 1 119 ? 12.115 -6.654 4.005 1.00 55.50 119 PRO A O 1
ATOM 982 N N . LYS A 1 120 ? 13.445 -5.711 5.530 1.00 55.75 120 LYS A N 1
ATOM 983 C CA . LYS A 1 120 ? 13.833 -6.992 6.132 1.00 55.75 120 LYS A CA 1
ATOM 984 C C . LYS A 1 120 ? 12.688 -7.479 7.015 1.00 55.75 120 LYS A C 1
ATOM 986 O O . LYS A 1 120 ? 12.114 -6.676 7.749 1.00 55.75 120 LYS A O 1
ATOM 991 N N . LYS A 1 121 ? 12.398 -8.790 7.008 1.00 51.53 121 LYS A N 1
ATOM 992 C CA . LYS A 1 121 ? 11.359 -9.392 7.875 1.00 51.53 121 LYS A CA 1
ATOM 993 C C . LYS A 1 121 ? 11.536 -9.022 9.356 1.00 51.53 121 LYS A C 1
ATOM 995 O O . LYS A 1 121 ? 10.560 -8.865 10.076 1.00 51.53 121 LYS A O 1
ATOM 1000 N N . GLU A 1 122 ? 12.779 -8.812 9.774 1.00 51.97 122 GLU A N 1
ATOM 1001 C CA . GLU A 1 122 ? 13.184 -8.442 11.134 1.00 51.97 122 GLU A CA 1
ATOM 1002 C C . GLU A 1 122 ? 12.784 -7.005 11.534 1.00 51.97 122 GLU A C 1
ATOM 1004 O O . GLU A 1 122 ? 12.618 -6.731 12.714 1.00 51.97 122 GLU A O 1
ATOM 1009 N N . GLN A 1 123 ? 12.564 -6.089 10.582 1.00 47.59 123 GLN A N 1
ATOM 1010 C CA . GLN A 1 123 ? 12.221 -4.683 10.867 1.00 47.59 123 GLN A CA 1
ATOM 1011 C C . GLN A 1 123 ? 10.713 -4.425 11.017 1.00 47.59 123 GLN A C 1
ATOM 1013 O O . GLN A 1 123 ? 10.310 -3.316 11.354 1.00 47.59 123 GLN A O 1
ATOM 1018 N N . ILE A 1 124 ? 9.871 -5.431 10.763 1.00 52.16 124 ILE A N 1
ATOM 1019 C CA . ILE A 1 124 ? 8.402 -5.322 10.839 1.00 52.16 124 ILE A CA 1
ATOM 1020 C C . ILE A 1 124 ? 7.909 -5.459 12.289 1.00 52.16 124 ILE A C 1
ATOM 1022 O O . ILE A 1 124 ? 6.811 -5.009 12.613 1.00 52.16 124 ILE A O 1
ATOM 1026 N N . TYR A 1 125 ? 8.721 -6.068 13.159 1.00 51.28 125 TYR A N 1
ATOM 1027 C CA . TYR A 1 125 ? 8.329 -6.469 14.514 1.00 51.28 125 TYR A CA 1
ATOM 1028 C C . TYR A 1 125 ? 8.936 -5.616 15.632 1.00 51.28 125 TYR A C 1
ATOM 1030 O O . TYR A 1 125 ? 8.485 -5.699 16.770 1.00 51.28 125 TYR A O 1
ATOM 1038 N N . GLU A 1 126 ? 9.927 -4.778 15.333 1.00 39.91 126 GLU A N 1
ATOM 1039 C CA . GLU A 1 126 ? 10.653 -4.010 16.342 1.00 39.91 126 GLU A CA 1
ATOM 1040 C C . GLU A 1 126 ? 10.616 -2.527 15.987 1.00 39.91 126 GLU A C 1
ATOM 1042 O O . GLU A 1 126 ? 11.430 -2.061 15.198 1.00 39.91 126 GLU A O 1
ATOM 1047 N N . ASN A 1 127 ? 9.618 -1.808 16.509 1.00 41.22 127 ASN A N 1
ATOM 1048 C CA . ASN A 1 127 ? 9.692 -0.414 16.980 1.00 41.22 127 ASN A CA 1
ATOM 1049 C C . ASN A 1 127 ? 8.270 0.132 17.178 1.00 41.22 127 ASN A C 1
ATOM 1051 O O . ASN A 1 127 ? 7.754 0.910 16.375 1.00 41.22 127 ASN A O 1
ATOM 1055 N N . ILE A 1 128 ? 7.644 -0.283 18.280 1.00 44.59 128 ILE A N 1
ATOM 1056 C CA . ILE A 1 128 ? 6.577 0.483 18.923 1.00 44.59 128 ILE A CA 1
ATOM 1057 C C . ILE A 1 128 ? 7.119 0.853 20.300 1.00 44.59 128 ILE A C 1
ATOM 1059 O O . ILE A 1 128 ? 6.998 0.079 21.247 1.00 44.59 128 ILE A O 1
ATOM 1063 N N . TYR A 1 129 ? 7.787 2.000 20.368 1.00 36.28 129 TYR A N 1
ATOM 1064 C CA . TYR A 1 129 ? 8.103 2.702 21.608 1.00 36.28 129 TYR A CA 1
ATOM 1065 C C . TYR A 1 129 ? 7.720 4.167 21.441 1.00 36.28 129 TYR A C 1
ATOM 1067 O O . TYR A 1 129 ? 8.071 4.741 20.385 1.00 36.28 129 TYR A O 1
#

pLDDT: mean 78.88, std 19.2, range [36.28, 95.69]

Sequence (129 aa):
MKNYRIILLFLFVFSIQANAVGVIDYCFNKPIHFDCVDQMNGNYSLDGSFFSRDILYTISARRAFGQDWCENSLEIIKHVMKSEDFCIEAEVIEKNSKHLTINQVYNSKARWTYFISPPKKEQIYENIY

Radius of gyration: 20.59 Å; chains: 1; bounding box: 63×63×40 Å

Secondary structure (DSSP, 8-state):
----------------------EEEEEESS--EEEEEE-STTEEEEEEEEEETTEEEEEE-SS-EEHHHHHHHHHHHHHHHHHS-EEEEEEESSTT-SEEEEEEEE-SS-EEETT-SS--GGGSSS---

Foldseek 3Di:
DDDDDDPPDPPPPPPPPPPQVDKDKDKDFADWDWDWDDPDPQWTKTKTWDDDPNDIAIEIAPDTDHPVQNVVLVVLLCVQRPPGIKMWIWTDPDVVDSYTHTAWIHDPAFIDGSPDPNPDPVNGGDDDD